Protein AF-A0A229SJY0-F1 (afdb_monomer_lite)

Radius of gyration: 24.8 Å; chains: 1; bounding box: 62×43×58 Å

Secondary structure (DSSP, 8-state):
--TTS-HHHHHHHHH--BTTTB---SHHHHHHHHHHH-HHHHHHEEEE--S-GGG--EEEE-SEEE---EESS----EEEEEEESS-S-HHHHHHHHSPPTTS----S-EEEEEEE-S---EE--EEE-HHHHHHHT--HHHHHHHHHHHHHTTTT---TTTTT----------

Sequence (174 aa):
VEAGVALNAQHERAYASGDQGGNATNQATAQQWMCQNFFDVRMFGAVMSTGKADRKAGRVQGPVQIGFARSIDPVTPFDIGITRVTPTRQEDVDAWNNPKEGQSKGKETEMGSKHIVPYGLYKGAGHFSAPLATRTGVTSDDLAILWRAFTNMFEHDRAAARAGLALRGLYVFT

Foldseek 3Di:
DDPPDDLLVLLVVLCDDDDPHRPDPQLQSSLLVCLVVDLCCLAAWDAQQDDDNRRGNGTAHHQKDKDDKDFPDDWDKDKDKDKDQDDDDPVLVCLCVPPDPPDDSHDRIDIDIAIATPDTDIDMDMGGDPVSNVSSVPDPVSVVVVVVCLQCVVVVVDDPNRNPDHDPDDDDDD

pLDDT: mean 88.51, std 9.8, range [47.47, 97.81]

Structure (mmCIF, N/CA/C/O backbone):
data_AF-A0A229SJY0-F1
#
_entry.id   AF-A0A229SJY0-F1
#
loop_
_atom_site.group_PDB
_atom_site.id
_atom_site.type_symbol
_atom_site.label_atom_id
_atom_site.label_alt_id
_atom_site.label_comp_id
_atom_site.label_asym_id
_atom_site.label_entity_id
_atom_site.label_seq_id
_atom_site.pdbx_PDB_ins_code
_atom_site.Cartn_x
_atom_site.Cartn_y
_atom_site.Cartn_z
_atom_site.occupancy
_atom_site.B_iso_or_equiv
_atom_site.auth_seq_id
_atom_site.auth_comp_id
_atom_site.auth_asym_id
_atom_site.auth_atom_id
_atom_site.pdbx_PDB_model_num
ATOM 1 N N . VAL A 1 1 ? -7.088 8.791 4.419 1.00 60.56 1 VAL A N 1
ATOM 2 C CA . VAL A 1 1 ? -6.601 10.116 4.002 1.00 60.56 1 VAL A CA 1
ATOM 3 C C . VAL A 1 1 ? -6.588 10.143 2.490 1.00 60.56 1 VAL A C 1
ATOM 5 O O . VAL A 1 1 ? -6.109 9.204 1.869 1.00 60.56 1 VAL A O 1
ATOM 8 N N . GLU A 1 2 ? -7.194 11.168 1.905 1.00 69.44 2 GLU A N 1
ATOM 9 C CA . GLU A 1 2 ? -7.295 11.314 0.453 1.00 69.44 2 GLU A CA 1
ATOM 10 C C . GLU A 1 2 ? -5.949 11.739 -0.145 1.00 69.44 2 GLU A C 1
ATOM 12 O O . GLU A 1 2 ? -5.270 12.621 0.391 1.00 69.44 2 GLU A O 1
ATOM 17 N N . ALA A 1 3 ? -5.548 11.101 -1.245 1.00 74.06 3 ALA A N 1
ATOM 18 C CA . ALA A 1 3 ? -4.333 11.478 -1.952 1.00 74.06 3 ALA A CA 1
ATOM 19 C C . ALA A 1 3 ? -4.452 12.922 -2.470 1.00 74.06 3 ALA A C 1
ATOM 21 O O . ALA A 1 3 ? -5.466 13.300 -3.046 1.00 74.06 3 ALA A O 1
ATOM 22 N N . GLY A 1 4 ? -3.412 13.732 -2.263 1.00 76.81 4 GLY A N 1
ATOM 23 C CA . GLY A 1 4 ? -3.391 15.133 -2.703 1.00 76.81 4 GLY A CA 1
ATOM 24 C C . GLY A 1 4 ? -4.013 16.140 -1.728 1.00 76.81 4 GLY A C 1
ATOM 25 O O . GLY A 1 4 ? -3.931 17.338 -1.987 1.00 76.81 4 GLY A O 1
ATOM 26 N N . VAL A 1 5 ? -4.560 15.702 -0.586 1.00 81.38 5 VAL A N 1
ATOM 27 C CA . VAL A 1 5 ? -5.088 16.602 0.455 1.00 81.38 5 VAL A CA 1
ATOM 28 C C . VAL A 1 5 ? -4.206 16.565 1.702 1.00 81.38 5 VAL A C 1
ATOM 30 O O . VAL A 1 5 ? -3.831 15.502 2.197 1.00 81.38 5 VAL A O 1
ATOM 33 N N . ALA A 1 6 ? -3.885 17.740 2.251 1.00 83.94 6 ALA A N 1
ATOM 34 C CA . ALA A 1 6 ? -3.093 17.839 3.473 1.00 83.94 6 ALA A CA 1
ATOM 35 C C . ALA A 1 6 ? -3.836 17.240 4.680 1.00 83.94 6 ALA A C 1
ATOM 37 O O . ALA A 1 6 ? -4.985 17.589 4.954 1.00 83.94 6 ALA A O 1
ATOM 38 N N . LEU A 1 7 ? -3.147 16.410 5.470 1.00 82.69 7 LEU A N 1
ATOM 39 C CA . LEU A 1 7 ? -3.710 15.786 6.675 1.00 82.69 7 LEU A CA 1
ATOM 40 C C . LEU A 1 7 ? -4.270 16.820 7.668 1.00 82.69 7 LEU A C 1
ATOM 42 O O . LEU A 1 7 ? -5.368 16.654 8.191 1.00 82.69 7 LEU A O 1
ATOM 46 N N . ASN A 1 8 ? -3.559 17.933 7.863 1.00 84.94 8 ASN A N 1
ATOM 47 C CA . ASN A 1 8 ? -4.005 19.000 8.761 1.00 84.94 8 ASN A CA 1
ATOM 48 C C . ASN A 1 8 ? -5.321 19.651 8.294 1.00 84.94 8 ASN A C 1
ATOM 50 O O . ASN A 1 8 ? -6.102 20.082 9.134 1.00 84.94 8 ASN A O 1
ATOM 54 N N . ALA A 1 9 ? -5.601 19.692 6.986 1.00 85.38 9 ALA A N 1
ATOM 55 C CA . ALA A 1 9 ? -6.877 20.198 6.478 1.00 85.38 9 ALA A CA 1
ATOM 56 C C . ALA A 1 9 ? -8.041 19.261 6.848 1.00 85.38 9 ALA A C 1
ATOM 58 O O . ALA A 1 9 ? -9.137 19.726 7.147 1.00 85.38 9 ALA A O 1
ATOM 59 N N . GLN A 1 10 ? -7.787 17.949 6.908 1.00 84.56 10 GLN A N 1
ATOM 60 C CA . GLN A 1 10 ? -8.777 16.975 7.373 1.00 84.56 10 GLN A CA 1
ATOM 61 C C . GLN A 1 10 ? -9.020 17.077 8.879 1.00 84.56 10 GLN A C 1
ATOM 63 O O . GLN A 1 10 ? -10.153 16.911 9.324 1.00 84.56 10 GLN A O 1
ATOM 68 N N . HIS A 1 11 ? -7.992 17.422 9.664 1.00 84.62 11 HIS A N 1
ATOM 69 C CA . HIS A 1 11 ? -8.200 17.757 11.071 1.00 84.62 11 HIS A CA 1
ATOM 70 C C . HIS A 1 11 ? -9.122 18.971 11.198 1.00 84.62 11 HIS A C 1
ATOM 72 O O . HIS A 1 11 ? -10.120 18.902 11.902 1.00 84.62 11 HIS A O 1
ATOM 78 N N . GLU A 1 12 ? -8.850 20.058 10.472 1.00 84.50 12 GLU A N 1
ATOM 79 C CA . GLU A 1 12 ? -9.707 21.249 10.516 1.00 84.50 12 GLU A CA 1
ATOM 80 C C . GLU A 1 12 ? -11.150 20.932 10.104 1.00 84.50 12 GLU A C 1
ATOM 82 O O . GLU A 1 12 ? -12.074 21.420 10.749 1.00 84.50 12 GLU A O 1
ATOM 87 N N . ARG A 1 13 ? -11.361 20.044 9.120 1.00 84.75 13 ARG A N 1
ATOM 88 C CA . ARG A 1 13 ? -12.698 19.554 8.745 1.00 84.75 13 ARG A CA 1
ATOM 89 C C . ARG A 1 13 ? -13.398 18.814 9.888 1.00 84.75 13 ARG A C 1
ATOM 91 O O . ARG A 1 13 ? -14.589 19.019 10.083 1.00 84.75 13 ARG A O 1
ATOM 98 N N . ALA A 1 14 ? -12.675 18.016 10.676 1.00 83.00 14 ALA A N 1
ATOM 99 C CA . ALA A 1 14 ? -13.244 17.334 11.842 1.00 83.00 14 ALA A CA 1
ATOM 100 C C . ALA A 1 14 ? -13.742 18.320 12.922 1.00 83.00 14 ALA A C 1
ATOM 102 O O . ALA A 1 14 ? -14.725 18.048 13.616 1.00 83.00 14 ALA A O 1
ATOM 103 N N . TYR A 1 15 ? -13.079 19.474 13.053 1.00 82.88 15 TYR A N 1
ATOM 104 C CA . TYR A 1 15 ? -13.393 20.518 14.035 1.00 82.88 15 TYR A CA 1
ATOM 105 C C . TYR A 1 15 ? -14.276 21.662 13.490 1.00 82.88 15 TYR A C 1
ATOM 107 O O . TYR A 1 15 ? -14.678 22.534 14.261 1.00 82.88 15 TYR A O 1
ATOM 115 N N . ALA A 1 16 ? -14.552 21.720 12.184 1.00 81.00 16 ALA A N 1
ATOM 116 C CA . ALA A 1 16 ? -15.338 22.790 11.566 1.00 81.00 16 ALA A CA 1
ATOM 117 C C . ALA A 1 16 ? -16.844 22.504 11.641 1.00 81.00 16 ALA A C 1
ATOM 119 O O . ALA A 1 16 ? -17.296 21.485 11.136 1.00 81.00 16 ALA A O 1
ATOM 120 N N . SER A 1 17 ? -17.618 23.432 12.207 1.00 55.6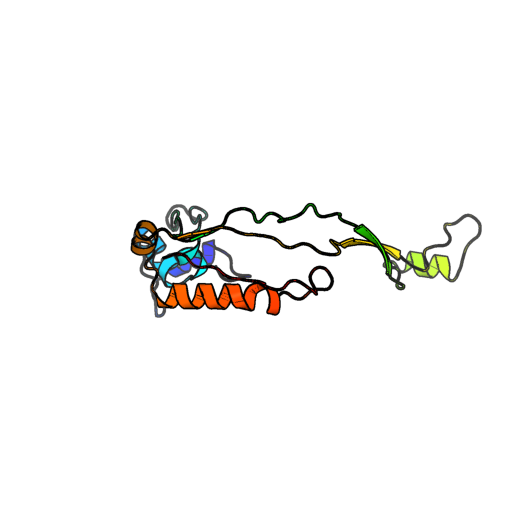6 17 SER A N 1
ATOM 121 C CA . SER A 1 17 ? -19.075 23.338 12.341 1.00 55.66 17 SER A CA 1
ATOM 122 C C . SER A 1 17 ? -19.802 23.590 11.008 1.00 55.66 17 SER A C 1
ATOM 124 O O . SER A 1 17 ? -19.841 24.735 10.555 1.00 55.66 17 SER A O 1
ATOM 126 N N . GLY A 1 18 ? -20.408 22.562 10.395 1.00 50.66 18 GLY A N 1
ATOM 127 C CA . GLY A 1 18 ? -21.374 22.739 9.291 1.00 50.66 18 GLY A CA 1
ATOM 128 C C . GLY A 1 18 ? -21.507 21.575 8.293 1.00 50.66 18 GLY A C 1
ATOM 129 O O . GLY A 1 18 ? -20.500 20.983 7.914 1.00 50.66 18 GLY A O 1
ATOM 130 N N . ASP A 1 19 ? -22.767 21.287 7.915 1.00 47.47 19 ASP A N 1
ATOM 131 C CA . ASP A 1 19 ? -23.425 20.392 6.917 1.00 47.47 19 ASP A CA 1
ATOM 132 C C . ASP A 1 19 ? -22.802 19.071 6.419 1.00 47.47 19 ASP A C 1
ATOM 134 O O . ASP A 1 19 ? -23.517 18.225 5.886 1.00 47.47 19 ASP A O 1
ATOM 138 N N . GLN A 1 20 ? -21.522 18.801 6.658 1.00 50.88 20 GLN A N 1
ATOM 139 C CA . GLN A 1 20 ? -20.912 17.474 6.507 1.00 50.88 20 GLN A CA 1
ATOM 140 C C . GLN A 1 20 ? -20.101 17.085 7.753 1.00 50.88 20 GLN A C 1
ATOM 142 O O . GLN A 1 20 ? -18.994 16.555 7.672 1.00 50.88 20 GLN A O 1
ATOM 147 N N . GLY A 1 21 ? -20.687 17.340 8.927 1.00 51.38 21 GLY A N 1
ATOM 148 C CA . GLY A 1 21 ? -20.440 16.551 10.134 1.00 51.38 21 GLY A CA 1
ATOM 149 C C . GLY A 1 21 ? -19.225 16.894 10.999 1.00 51.38 21 GLY A C 1
ATOM 150 O O . GLY A 1 21 ? -18.912 16.091 11.871 1.00 51.38 21 GLY A O 1
ATOM 151 N N . GLY A 1 22 ? -18.538 18.023 10.823 1.00 60.31 22 GLY A N 1
ATOM 152 C CA . GLY A 1 22 ? -17.528 18.452 11.799 1.00 60.31 22 GLY A CA 1
ATOM 153 C C . GLY A 1 22 ? -18.186 19.126 13.009 1.00 60.31 22 GLY A C 1
ATOM 154 O O . GLY A 1 22 ? -18.941 20.074 12.854 1.00 60.31 22 GLY A O 1
ATOM 155 N N . ASN A 1 23 ? -17.967 18.599 14.214 1.00 63.44 23 ASN A N 1
ATOM 156 C CA . ASN A 1 23 ? -18.359 19.200 15.504 1.00 63.44 23 ASN A CA 1
ATOM 157 C C . ASN A 1 23 ? -17.490 18.614 16.635 1.00 63.44 23 ASN A C 1
ATOM 159 O O . ASN A 1 23 ? -17.933 18.447 17.774 1.00 63.44 23 ASN A O 1
ATOM 163 N N . ALA A 1 24 ? -16.247 18.232 16.320 1.00 75.94 24 ALA A N 1
ATOM 164 C CA . ALA A 1 24 ? -15.335 17.734 17.334 1.00 75.94 24 ALA A CA 1
ATOM 165 C C . ALA A 1 24 ? -15.029 18.847 18.343 1.00 75.94 24 ALA A C 1
ATOM 167 O O . ALA A 1 24 ? -14.498 19.897 17.994 1.00 75.94 24 ALA A O 1
ATOM 168 N N . THR A 1 25 ? -15.361 18.616 19.608 1.00 79.31 25 THR A N 1
ATOM 169 C CA . THR A 1 25 ? -15.062 19.542 20.711 1.00 79.31 25 THR A CA 1
ATOM 170 C C . THR A 1 25 ? -13.727 19.221 21.371 1.00 79.31 25 THR A C 1
ATOM 172 O O . THR A 1 25 ? -13.171 20.032 22.105 1.00 79.31 25 THR A O 1
ATOM 175 N N . ASN A 1 26 ? -13.198 18.024 21.118 1.00 85.81 26 ASN A N 1
ATOM 176 C CA . ASN A 1 26 ? -11.956 17.537 21.693 1.00 85.81 26 ASN A CA 1
ATOM 177 C C . ASN A 1 26 ? -11.261 16.539 20.754 1.00 85.81 26 ASN A C 1
ATOM 179 O O . ASN A 1 26 ? -11.821 16.074 19.763 1.00 85.81 26 ASN A O 1
ATOM 183 N N . GLN A 1 27 ? -10.029 16.173 21.099 1.00 87.75 27 GLN A N 1
ATOM 184 C CA . GLN A 1 27 ? -9.225 15.231 20.319 1.00 87.75 27 GLN A CA 1
ATOM 185 C C . GLN A 1 27 ? -9.905 13.863 20.120 1.00 87.75 27 GLN A C 1
ATOM 187 O O . GLN A 1 27 ? -9.759 13.268 19.057 1.00 87.75 27 GLN A O 1
ATOM 192 N N . ALA A 1 28 ? -10.645 13.353 21.110 1.00 88.06 28 ALA A N 1
ATOM 193 C CA . ALA A 1 28 ? -11.275 12.031 21.030 1.00 88.06 28 ALA A CA 1
ATOM 194 C C . ALA A 1 28 ? -12.437 11.996 20.020 1.00 88.06 28 ALA A C 1
ATOM 196 O O . ALA A 1 28 ? -12.560 11.054 19.239 1.00 88.06 28 ALA A O 1
ATOM 197 N N . THR A 1 29 ? -13.254 13.050 19.995 1.00 89.62 29 THR A N 1
ATOM 198 C CA . THR A 1 29 ? -14.345 13.207 19.021 1.00 89.62 29 THR A CA 1
ATOM 199 C C . THR A 1 29 ? -13.802 13.434 17.611 1.00 89.62 29 THR A C 1
ATOM 201 O O . THR A 1 29 ? -14.287 12.809 16.669 1.00 89.62 29 THR A O 1
ATOM 204 N N . ALA A 1 30 ? -12.724 14.213 17.463 1.00 89.88 30 ALA A N 1
ATOM 205 C CA . ALA A 1 30 ? -12.018 14.350 16.188 1.00 89.88 30 ALA A CA 1
ATOM 206 C C . ALA A 1 30 ? -11.450 13.004 15.709 1.00 89.88 30 ALA A C 1
ATOM 208 O O . ALA A 1 30 ? -11.590 12.645 14.543 1.00 89.88 30 ALA A O 1
ATOM 209 N N . GLN A 1 31 ? -10.859 12.220 16.615 1.00 91.44 31 GLN A N 1
ATOM 210 C CA . GLN A 1 31 ? -10.330 10.890 16.317 1.00 91.44 31 GLN A CA 1
ATOM 211 C C . GLN A 1 31 ? -11.416 9.932 15.804 1.00 91.44 31 GLN A C 1
ATOM 213 O O . GLN A 1 31 ? -11.195 9.223 14.820 1.00 91.44 31 GLN A O 1
ATOM 218 N N . GLN A 1 32 ? -12.584 9.904 16.451 1.00 91.25 32 GLN A N 1
ATOM 219 C CA . GLN A 1 32 ? -13.717 9.087 16.006 1.00 91.25 32 GLN A CA 1
ATOM 220 C C . GLN A 1 32 ? -14.260 9.550 14.658 1.00 91.25 32 GLN A C 1
ATOM 222 O O . GLN A 1 32 ? -14.486 8.713 13.787 1.00 91.25 32 GLN A O 1
ATOM 227 N N . TRP A 1 33 ? -14.398 10.862 14.451 1.00 91.56 33 TRP A N 1
ATOM 228 C CA . TRP A 1 33 ? -14.809 11.416 13.164 1.00 91.56 33 TRP A CA 1
ATOM 229 C C . TRP A 1 33 ? -13.855 10.986 12.042 1.00 91.56 33 TRP A C 1
ATOM 231 O O . TRP A 1 33 ? -14.300 10.523 10.991 1.00 91.56 33 TRP A O 1
ATOM 241 N N . MET A 1 34 ? -12.540 11.033 12.286 1.00 91.69 34 MET A N 1
ATOM 242 C CA . MET A 1 34 ? -11.537 10.549 11.331 1.00 91.69 34 MET A CA 1
ATOM 243 C C . MET A 1 34 ? -11.714 9.054 11.026 1.00 91.69 34 MET A C 1
ATOM 245 O O . MET A 1 34 ? -11.653 8.662 9.864 1.00 91.69 34 MET A O 1
ATOM 249 N N . CYS A 1 35 ? -11.987 8.216 12.032 1.00 93.19 35 CYS A N 1
ATOM 250 C CA . CYS A 1 35 ? -12.258 6.791 11.811 1.00 93.19 35 CYS A CA 1
ATOM 251 C C . CYS A 1 35 ? -13.559 6.557 11.027 1.00 93.19 35 CYS A C 1
ATOM 253 O O . CYS A 1 35 ? -13.635 5.638 10.223 1.00 93.19 35 CYS A O 1
ATOM 255 N N . GLN A 1 36 ? -14.593 7.372 11.216 1.00 91.81 36 GLN A N 1
ATOM 256 C CA . GLN A 1 36 ? -15.862 7.206 10.498 1.00 91.81 36 GLN A CA 1
ATOM 257 C C . GLN A 1 36 ? -15.736 7.595 9.019 1.00 91.81 36 GLN A C 1
ATOM 259 O O . GLN A 1 36 ? -16.246 6.890 8.149 1.00 91.81 36 GLN A O 1
ATOM 264 N N . ASN A 1 37 ? -14.998 8.666 8.728 1.00 90.81 37 ASN A N 1
ATOM 265 C CA . ASN A 1 37 ? -14.905 9.232 7.382 1.00 90.81 37 ASN A CA 1
ATOM 266 C C . ASN A 1 37 ? -13.790 8.614 6.524 1.00 90.81 37 ASN A C 1
ATOM 268 O O . ASN A 1 37 ? -13.858 8.685 5.299 1.00 90.81 37 ASN A O 1
ATOM 272 N N . PHE A 1 38 ? -12.775 7.989 7.133 1.00 92.75 38 PHE A N 1
ATOM 273 C CA . PHE A 1 38 ? -11.625 7.446 6.408 1.00 92.75 38 PHE A CA 1
ATOM 274 C C . PHE A 1 38 ? -11.420 5.954 6.674 1.00 92.75 38 PHE A C 1
ATOM 276 O O . PHE A 1 38 ? -11.040 5.543 7.772 1.00 92.75 38 PHE A O 1
ATOM 283 N N . PHE A 1 39 ? -11.616 5.143 5.631 1.00 94.69 39 PHE A N 1
ATOM 284 C CA . PHE A 1 39 ? -11.467 3.686 5.686 1.00 94.69 39 PHE A CA 1
ATOM 285 C C . PHE A 1 39 ? -10.056 3.244 6.102 1.00 94.69 39 PHE A C 1
ATOM 287 O O . PHE A 1 39 ? -9.901 2.369 6.947 1.00 94.69 39 PHE A O 1
ATOM 294 N N . ASP A 1 40 ? -9.010 3.866 5.561 1.00 94.94 40 ASP A N 1
ATOM 295 C CA . ASP A 1 40 ? -7.617 3.551 5.892 1.00 94.94 40 ASP A CA 1
ATOM 296 C C . ASP A 1 40 ? -7.282 3.858 7.359 1.00 94.94 40 ASP A C 1
ATOM 298 O O . ASP A 1 40 ? -6.668 3.032 8.035 1.00 94.94 40 ASP A O 1
ATOM 302 N N . VAL A 1 41 ? -7.756 4.992 7.887 1.00 94.88 41 VAL A N 1
ATOM 303 C CA . VAL A 1 41 ? -7.606 5.339 9.310 1.00 94.88 41 VAL A CA 1
ATOM 304 C C . VAL A 1 41 ? -8.353 4.332 10.184 1.00 94.88 41 VAL A C 1
ATOM 306 O O . VAL A 1 41 ? -7.825 3.893 11.206 1.00 94.88 41 VAL A O 1
ATOM 309 N N . ARG A 1 42 ? -9.558 3.928 9.770 1.00 95.94 42 ARG A N 1
ATOM 310 C CA . ARG A 1 42 ? -10.387 2.946 10.477 1.00 95.94 42 ARG A CA 1
ATOM 311 C C . ARG A 1 42 ? -9.754 1.553 10.523 1.00 95.94 42 ARG A C 1
ATOM 313 O O . ARG A 1 42 ? -9.801 0.904 11.569 1.00 95.94 42 ARG A O 1
ATOM 320 N N . MET A 1 43 ? -9.160 1.113 9.413 1.00 96.88 43 MET A N 1
ATOM 321 C CA . MET A 1 43 ? -8.652 -0.251 9.222 1.00 96.88 43 MET A CA 1
ATOM 322 C C . MET A 1 43 ? -7.195 -0.434 9.651 1.00 96.88 43 MET A C 1
ATOM 324 O O . MET A 1 43 ? -6.874 -1.419 10.316 1.00 96.88 43 MET A O 1
ATOM 328 N N . PHE A 1 44 ? -6.317 0.509 9.308 1.00 96.75 44 PHE A N 1
ATOM 329 C CA . PHE A 1 44 ? -4.868 0.413 9.535 1.00 96.75 44 PHE A CA 1
ATOM 330 C C . PHE A 1 44 ? -4.373 1.362 10.634 1.00 96.75 44 PHE A C 1
ATOM 332 O O . PHE A 1 44 ? -3.324 1.136 11.240 1.00 96.75 44 PHE A O 1
ATOM 339 N N . GLY A 1 45 ? -5.164 2.381 10.972 1.00 95.56 45 GLY A N 1
ATOM 340 C CA . GLY A 1 45 ? -4.786 3.408 11.935 1.00 95.56 45 GLY A CA 1
ATOM 341 C C . GLY A 1 45 ? -3.983 4.541 11.302 1.00 95.56 45 GLY A C 1
ATOM 342 O O . GLY A 1 45 ? -3.594 4.498 10.138 1.00 95.56 45 GLY A O 1
ATOM 343 N N . ALA A 1 46 ? -3.746 5.586 12.091 1.00 94.50 46 ALA A N 1
ATOM 344 C CA . ALA A 1 46 ? -2.996 6.761 11.666 1.00 94.50 46 ALA A CA 1
ATOM 345 C C . ALA A 1 46 ? -2.411 7.511 12.867 1.00 94.50 46 ALA A C 1
ATOM 347 O O . ALA A 1 46 ? -2.963 7.496 13.973 1.00 94.50 46 ALA A O 1
ATOM 348 N N . VAL A 1 47 ? -1.302 8.212 12.630 1.00 93.00 47 VAL A N 1
ATOM 349 C CA . VAL A 1 47 ? -0.749 9.201 13.561 1.00 93.00 47 VAL A CA 1
ATOM 350 C C . VAL A 1 47 ? -1.192 10.583 13.086 1.00 93.00 47 VAL A C 1
ATOM 352 O O . VAL A 1 47 ? -0.803 11.031 12.015 1.00 93.00 47 VAL A O 1
ATOM 355 N N . MET A 1 48 ? -2.023 11.243 13.887 1.00 91.19 48 MET A N 1
ATOM 356 C CA . MET A 1 48 ? -2.731 12.494 13.580 1.00 91.19 48 MET A CA 1
ATOM 357 C C . MET A 1 48 ? -2.462 13.559 14.658 1.00 91.19 48 MET A C 1
ATOM 359 O O . MET A 1 48 ? -3.303 14.394 14.995 1.00 91.19 48 MET A O 1
ATOM 363 N N . SER A 1 49 ? -1.269 13.507 15.251 1.00 87.19 49 SER A N 1
ATOM 364 C CA . SER A 1 49 ? -0.811 14.418 16.305 1.00 87.19 49 SER A CA 1
ATOM 365 C C . SER A 1 49 ? -0.083 15.657 15.770 1.00 87.19 49 SER A C 1
ATOM 367 O O . SER A 1 49 ? 0.457 16.440 16.555 1.00 87.19 49 SER A O 1
ATOM 369 N N . THR A 1 50 ? -0.029 15.823 14.449 1.00 84.00 50 THR A N 1
ATOM 370 C CA . THR A 1 50 ? 0.589 16.960 13.756 1.00 84.00 50 THR A CA 1
ATOM 371 C C . THR A 1 50 ? -0.417 18.093 13.536 1.00 84.00 50 THR A C 1
ATOM 373 O O . THR A 1 50 ? -1.625 17.862 13.522 1.00 84.00 50 THR A O 1
ATOM 376 N N . GLY A 1 51 ? 0.079 19.319 13.346 1.00 78.75 51 GLY A N 1
ATOM 377 C CA . GLY A 1 51 ? -0.752 20.514 13.151 1.00 78.75 51 GLY A CA 1
ATOM 378 C C . GLY A 1 51 ? -0.872 21.381 14.409 1.00 78.75 51 GLY A C 1
ATOM 379 O O . GLY A 1 51 ? -0.059 21.265 15.331 1.00 78.75 51 GLY A O 1
ATOM 380 N N . LYS A 1 52 ? -1.868 22.278 14.429 1.00 81.12 52 LYS A N 1
ATOM 381 C CA . LYS A 1 52 ? -2.109 23.198 15.553 1.00 81.12 52 LYS A CA 1
ATOM 382 C C . LYS A 1 52 ? -2.426 22.424 16.832 1.00 81.12 52 LYS A C 1
ATOM 384 O O . LYS A 1 52 ? -3.083 21.388 16.782 1.00 81.12 52 LYS A O 1
ATOM 389 N N . ALA A 1 53 ? -1.956 22.924 17.974 1.00 78.44 53 ALA A N 1
ATOM 390 C CA . ALA A 1 53 ? -2.066 22.236 19.262 1.00 78.44 53 ALA A CA 1
ATOM 391 C C . ALA A 1 53 ? -3.518 21.921 19.668 1.00 78.44 53 ALA A C 1
ATOM 393 O O . ALA A 1 53 ? -3.765 20.859 20.231 1.00 78.44 53 ALA A O 1
ATOM 394 N N . ASP A 1 54 ? -4.456 22.802 19.330 1.00 81.00 54 ASP A N 1
ATOM 395 C CA . ASP A 1 54 ? -5.890 22.713 19.620 1.00 81.00 54 ASP A CA 1
ATOM 396 C C . ASP A 1 54 ? -6.689 21.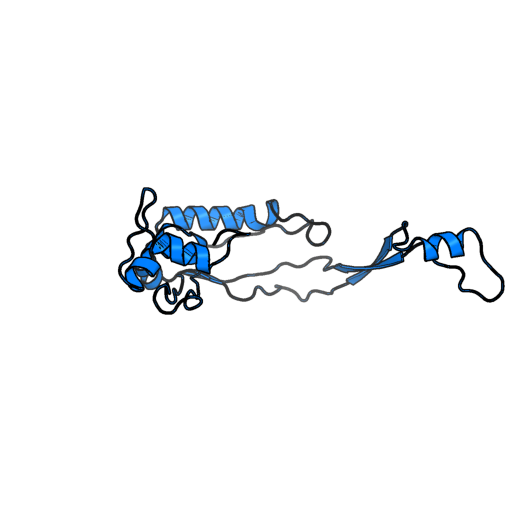881 18.598 1.00 81.00 54 ASP A C 1
ATOM 398 O O . ASP A 1 54 ? -7.862 21.596 18.824 1.00 81.00 54 ASP A O 1
ATOM 402 N N . ARG A 1 55 ? -6.064 21.458 17.488 1.00 81.50 55 ARG A N 1
ATOM 403 C CA . ARG A 1 55 ? -6.720 20.773 16.355 1.00 81.50 55 ARG A CA 1
ATOM 404 C C . ARG A 1 55 ? -6.111 19.405 16.032 1.00 81.50 55 ARG A C 1
ATOM 406 O O . ARG A 1 55 ? -6.080 18.987 14.879 1.00 81.50 55 ARG A O 1
ATOM 413 N N . LYS A 1 56 ? -5.579 18.694 17.026 1.00 87.19 56 LYS A N 1
ATOM 414 C CA . LYS A 1 56 ? -4.983 17.356 16.835 1.00 87.19 56 LYS A CA 1
ATOM 415 C C . LYS A 1 56 ? -6.042 16.263 16.948 1.00 87.19 56 LYS A C 1
ATOM 417 O O . LYS A 1 56 ? -6.831 16.284 17.880 1.00 87.19 56 LYS A O 1
ATOM 422 N N . ALA A 1 57 ? -5.981 15.244 16.087 1.00 87.19 57 ALA A N 1
ATOM 423 C CA . ALA A 1 57 ? -6.874 14.076 16.148 1.00 87.19 57 ALA A CA 1
ATOM 424 C C . ALA A 1 57 ? -6.216 12.832 16.790 1.00 87.19 57 ALA A C 1
ATOM 426 O O . ALA A 1 57 ? -6.759 11.7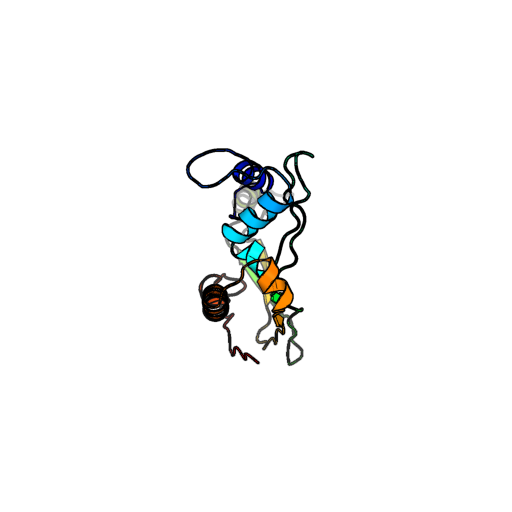30 16.756 1.00 87.19 57 ALA A O 1
ATOM 427 N N . GLY A 1 58 ? -5.035 12.990 17.399 1.00 90.25 58 GLY A N 1
ATOM 428 C CA . GLY A 1 58 ? -4.404 11.956 18.222 1.00 90.25 58 GLY A CA 1
ATOM 429 C C . GLY A 1 58 ? -3.750 10.824 17.432 1.00 90.25 58 GLY A C 1
ATOM 430 O O . GLY A 1 58 ? -3.133 11.049 16.398 1.00 90.25 58 GLY A O 1
ATOM 431 N N . ARG A 1 59 ? -3.821 9.594 17.952 1.00 93.50 59 ARG A N 1
ATOM 432 C CA . ARG A 1 59 ? -3.276 8.392 17.303 1.00 93.50 59 ARG A CA 1
ATOM 433 C C . ARG A 1 59 ? -4.294 7.264 17.377 1.00 93.50 59 ARG A C 1
ATOM 435 O O . ARG A 1 59 ? -4.803 6.955 18.453 1.00 93.50 59 ARG A O 1
ATOM 442 N N . VAL A 1 60 ? -4.517 6.610 16.245 1.00 94.50 60 VAL A N 1
ATOM 443 C CA . VAL A 1 60 ? -5.348 5.410 16.113 1.00 94.50 60 VAL A CA 1
ATOM 444 C C . VAL A 1 60 ? -4.443 4.231 15.780 1.00 94.50 60 VAL A C 1
ATOM 446 O O . VAL A 1 60 ? -3.581 4.340 14.910 1.00 94.50 60 VAL A O 1
ATOM 449 N N . GLN A 1 61 ? -4.655 3.102 16.450 1.00 95.12 61 GLN A N 1
ATOM 450 C CA . GLN A 1 61 ? -4.116 1.813 16.026 1.00 95.12 61 GLN A CA 1
ATOM 451 C C . GLN A 1 61 ? -5.246 1.037 15.350 1.00 95.12 61 GLN A C 1
ATOM 453 O O . GLN A 1 61 ? -6.272 0.796 15.985 1.00 95.12 61 GLN A O 1
ATOM 458 N N . GLY A 1 62 ? -5.070 0.689 14.076 1.00 96.12 62 GLY A N 1
ATOM 459 C CA . GLY A 1 62 ? -6.070 -0.067 13.332 1.00 96.12 62 GLY A CA 1
ATOM 460 C C . GLY A 1 62 ? -6.091 -1.549 13.717 1.00 96.12 62 GLY A C 1
ATOM 461 O O . GLY A 1 62 ? -5.086 -2.076 14.213 1.00 96.12 62 GLY A O 1
ATOM 462 N N . PRO A 1 63 ? -7.224 -2.237 13.503 1.00 97.38 63 PRO A N 1
ATOM 463 C CA . PRO A 1 63 ? -7.343 -3.663 13.771 1.00 97.38 63 PRO A CA 1
ATOM 464 C C . PRO A 1 63 ? -6.582 -4.548 12.788 1.00 97.38 63 PRO A C 1
ATOM 466 O O . PRO A 1 63 ? -6.258 -5.672 13.164 1.00 97.38 63 PRO A O 1
ATOM 469 N N . VAL A 1 64 ? -6.304 -4.079 11.566 1.00 97.50 64 VAL A N 1
ATOM 470 C CA . VAL A 1 64 ? -5.563 -4.838 10.553 1.00 97.50 64 VAL A CA 1
ATOM 471 C C . VAL A 1 64 ? -4.088 -4.476 10.616 1.00 97.50 64 VAL A C 1
ATOM 473 O O . VAL A 1 64 ? -3.707 -3.319 10.444 1.00 97.50 64 VAL A O 1
ATOM 476 N N . GLN A 1 65 ? -3.245 -5.485 10.804 1.00 96.25 65 GLN A N 1
ATOM 477 C CA . GLN A 1 65 ? -1.794 -5.336 10.763 1.00 96.25 65 GLN A CA 1
ATOM 478 C C . GLN A 1 65 ? -1.211 -6.386 9.825 1.00 96.25 65 GLN A C 1
ATOM 480 O O . GLN A 1 65 ? -1.524 -7.572 9.931 1.00 96.25 65 GLN A O 1
ATOM 485 N N . ILE A 1 66 ? -0.359 -5.943 8.903 1.00 95.31 66 ILE A N 1
ATOM 486 C CA . 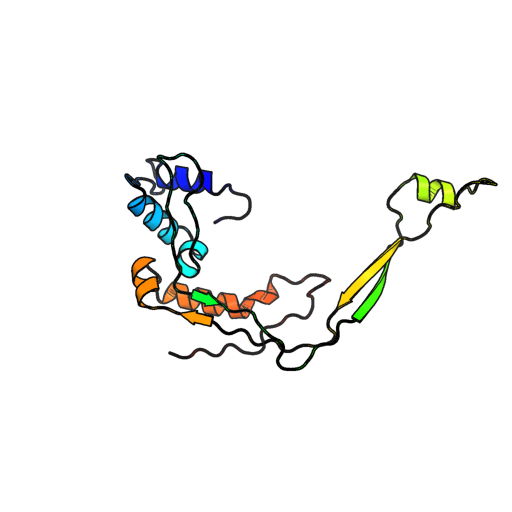ILE A 1 66 ? 0.233 -6.779 7.858 1.00 95.31 66 ILE A CA 1
ATOM 487 C C . ILE A 1 66 ? 1.747 -6.782 8.061 1.00 95.31 66 ILE A C 1
ATOM 489 O O . ILE A 1 66 ? 2.364 -5.727 8.201 1.00 95.31 66 ILE A O 1
ATOM 493 N N . GLY A 1 67 ? 2.339 -7.973 8.110 1.00 94.88 67 GLY A N 1
ATOM 494 C CA . GLY A 1 67 ? 3.784 -8.149 8.196 1.00 94.88 67 GLY A CA 1
ATOM 495 C C . GLY A 1 67 ? 4.467 -8.063 6.832 1.00 94.88 67 GLY A C 1
ATOM 496 O O . GLY A 1 67 ? 3.827 -7.993 5.783 1.00 94.88 67 GLY A O 1
ATOM 497 N N . PHE A 1 68 ? 5.797 -8.115 6.833 1.00 96.50 68 PHE A N 1
ATOM 498 C CA . PHE A 1 68 ? 6.559 -8.136 5.587 1.00 96.50 68 PHE A CA 1
ATOM 499 C C . PHE A 1 68 ? 6.331 -9.449 4.841 1.00 96.50 68 PHE A C 1
ATOM 501 O O . PHE A 1 68 ? 6.578 -10.532 5.378 1.00 96.50 68 PHE A O 1
ATOM 508 N N . ALA A 1 69 ? 5.886 -9.341 3.589 1.00 96.62 69 ALA A N 1
ATOM 509 C CA . ALA A 1 69 ? 5.779 -10.489 2.708 1.00 96.62 69 ALA A CA 1
ATOM 510 C C . ALA A 1 69 ? 7.178 -11.006 2.353 1.00 96.62 69 ALA A C 1
ATOM 512 O O . ALA A 1 69 ? 8.096 -10.226 2.095 1.00 96.62 69 ALA A O 1
ATOM 513 N N . ARG A 1 70 ? 7.339 -12.328 2.330 1.00 97.38 70 ARG A N 1
ATOM 514 C CA . ARG A 1 70 ? 8.599 -12.985 1.958 1.00 97.38 70 ARG A CA 1
ATOM 515 C C . ARG A 1 70 ? 8.365 -13.945 0.811 1.00 97.38 70 ARG A C 1
ATOM 517 O O . ARG A 1 70 ? 7.289 -14.536 0.720 1.00 97.38 70 ARG A O 1
ATOM 524 N N . SER A 1 71 ? 9.358 -14.085 -0.059 1.00 97.81 71 SER A N 1
ATOM 525 C CA . SER A 1 71 ? 9.316 -15.113 -1.089 1.00 97.81 71 SER A CA 1
ATOM 526 C C . SER A 1 71 ? 9.352 -16.494 -0.432 1.00 97.81 71 SER A C 1
ATOM 528 O O . SER A 1 71 ? 9.989 -16.678 0.607 1.00 97.81 71 SER A O 1
ATOM 530 N N . ILE A 1 72 ? 8.603 -17.441 -0.993 1.00 97.56 72 ILE A N 1
ATOM 531 C CA . ILE A 1 72 ? 8.602 -18.832 -0.530 1.00 97.56 72 ILE A CA 1
ATOM 532 C C . ILE A 1 72 ? 9.941 -19.480 -0.879 1.00 97.56 72 ILE A C 1
ATOM 534 O O . ILE A 1 72 ? 10.584 -20.069 -0.015 1.00 97.56 72 ILE A O 1
ATOM 538 N N . ASP A 1 73 ? 10.380 -19.276 -2.118 1.00 97.19 73 ASP A N 1
ATOM 539 C CA . ASP A 1 73 ? 11.683 -19.697 -2.613 1.00 97.19 73 ASP A CA 1
ATOM 540 C C . ASP A 1 73 ? 12.627 -18.491 -2.735 1.00 97.19 73 ASP A C 1
ATOM 542 O O . ASP A 1 73 ? 12.166 -17.347 -2.869 1.00 97.19 73 ASP A O 1
ATOM 546 N N . PRO A 1 74 ? 13.954 -18.698 -2.699 1.00 96.75 74 PRO A N 1
ATOM 547 C CA . PRO A 1 74 ? 14.911 -17.651 -3.028 1.00 96.75 74 PRO A CA 1
ATOM 548 C C . PRO A 1 74 ? 14.642 -17.073 -4.421 1.00 96.75 74 PRO A C 1
ATOM 550 O O . PRO A 1 74 ? 14.426 -17.808 -5.382 1.00 96.75 74 PRO A O 1
ATOM 553 N N . VAL A 1 75 ? 14.678 -15.746 -4.534 1.00 96.62 75 VAL A N 1
ATOM 554 C CA . VAL A 1 75 ? 14.524 -15.039 -5.811 1.00 96.62 75 VAL A CA 1
ATOM 555 C C . VAL A 1 75 ? 15.866 -14.490 -6.275 1.00 96.62 75 VAL A C 1
ATOM 557 O O . VAL A 1 75 ? 16.652 -13.991 -5.469 1.00 96.62 75 VAL A O 1
ATOM 560 N N . THR A 1 76 ? 16.119 -14.541 -7.581 1.00 96.06 76 THR A N 1
ATOM 561 C CA . THR A 1 76 ? 17.314 -13.944 -8.188 1.00 96.06 76 THR A CA 1
ATOM 562 C C . THR A 1 76 ? 16.912 -12.701 -8.979 1.00 96.06 76 THR A C 1
ATOM 564 O O . THR A 1 76 ? 16.188 -12.827 -9.969 1.00 96.06 76 THR A O 1
ATOM 567 N N . PRO A 1 77 ? 17.341 -11.498 -8.562 1.00 94.88 77 PRO A N 1
ATOM 568 C CA . PRO A 1 77 ? 17.089 -10.286 -9.323 1.00 94.88 77 PRO A CA 1
ATOM 569 C C . PRO A 1 77 ? 17.992 -10.241 -10.559 1.00 94.88 77 PRO A C 1
ATOM 571 O O . PRO A 1 77 ? 19.186 -10.524 -10.472 1.00 94.88 77 PRO A O 1
ATOM 574 N N . PHE A 1 78 ? 17.427 -9.874 -11.705 1.00 94.88 78 PHE A N 1
ATOM 575 C CA . PHE A 1 78 ? 18.153 -9.645 -12.953 1.00 94.88 78 PHE A CA 1
ATOM 576 C C . PHE A 1 78 ? 18.204 -8.155 -13.245 1.00 94.88 78 PHE A C 1
ATOM 578 O O . PHE A 1 78 ? 17.220 -7.450 -13.029 1.00 94.88 78 PHE A O 1
ATOM 585 N N . ASP A 1 79 ? 19.333 -7.696 -13.770 1.00 96.12 79 ASP A N 1
ATOM 586 C CA . ASP A 1 79 ? 19.466 -6.365 -14.346 1.00 96.12 79 ASP A CA 1
ATOM 587 C C . ASP A 1 79 ? 19.401 -6.468 -15.871 1.00 96.12 79 ASP A C 1
ATOM 589 O O . ASP A 1 79 ? 20.220 -7.145 -16.495 1.00 96.12 79 ASP A O 1
ATOM 593 N N . ILE A 1 80 ? 18.387 -5.841 -16.461 1.00 94.88 80 ILE A N 1
ATOM 594 C CA . ILE A 1 80 ? 18.178 -5.817 -17.904 1.00 94.88 80 ILE A CA 1
ATOM 595 C C . ILE A 1 80 ? 18.521 -4.425 -18.420 1.00 94.88 80 ILE A C 1
ATOM 597 O O . ILE A 1 80 ? 17.824 -3.453 -18.119 1.00 94.88 80 ILE A O 1
ATOM 601 N N . GLY A 1 81 ? 19.560 -4.351 -19.251 1.00 95.50 81 GLY A N 1
ATOM 602 C CA . GLY A 1 81 ? 19.893 -3.144 -19.999 1.00 95.50 81 GLY A CA 1
ATOM 603 C C . GLY A 1 81 ? 18.784 -2.788 -20.990 1.00 95.50 81 GLY A C 1
ATOM 604 O O . GLY A 1 81 ? 18.321 -3.635 -21.754 1.00 95.50 81 GLY A O 1
ATOM 605 N N . ILE A 1 82 ? 18.364 -1.528 -20.978 1.00 94.56 82 ILE A N 1
ATOM 606 C CA . ILE A 1 82 ? 17.376 -0.959 -21.897 1.00 94.56 82 ILE A CA 1
ATOM 607 C C . ILE A 1 82 ? 17.938 0.303 -22.549 1.00 94.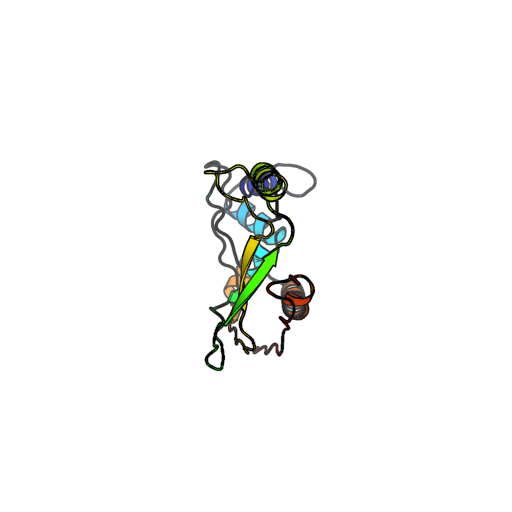56 82 ILE A C 1
ATOM 609 O O . ILE A 1 82 ? 18.851 0.934 -22.020 1.00 94.56 82 ILE A O 1
ATOM 613 N N . THR A 1 83 ? 17.371 0.695 -23.683 1.00 93.44 83 THR A N 1
ATOM 614 C CA . THR A 1 83 ? 17.743 1.922 -24.392 1.00 93.44 83 THR A CA 1
ATOM 615 C C . THR A 1 83 ? 16.560 2.874 -24.471 1.00 93.44 83 THR A C 1
ATOM 617 O O . THR A 1 83 ? 15.410 2.465 -24.643 1.00 93.44 83 THR A O 1
ATOM 620 N N . ARG A 1 84 ? 16.841 4.172 -24.377 1.00 90.00 84 ARG A N 1
ATOM 621 C CA . ARG A 1 84 ? 15.925 5.229 -24.795 1.00 90.00 84 ARG A CA 1
ATOM 622 C C . ARG A 1 84 ? 16.539 5.929 -25.995 1.00 90.00 84 ARG A C 1
ATOM 624 O O . ARG A 1 84 ? 17.590 6.551 -25.883 1.00 90.00 84 ARG A O 1
ATOM 631 N N . VAL A 1 85 ? 15.861 5.821 -27.134 1.00 85.62 85 VAL A N 1
ATOM 632 C CA . VAL A 1 85 ? 16.357 6.335 -28.420 1.00 85.62 85 VAL A CA 1
ATOM 633 C C . VAL A 1 85 ? 16.428 7.861 -28.442 1.00 85.62 85 VAL A C 1
ATOM 635 O O . VAL A 1 85 ? 17.223 8.415 -29.177 1.00 85.62 85 VAL A O 1
ATOM 638 N N . THR A 1 86 ? 15.634 8.560 -27.630 1.00 83.50 86 THR A N 1
ATOM 639 C CA . THR A 1 86 ? 15.649 10.028 -27.589 1.00 83.50 86 THR A CA 1
ATOM 640 C C . THR A 1 86 ? 16.562 10.537 -26.462 1.00 83.50 86 THR A C 1
ATOM 642 O O . THR A 1 86 ? 16.271 10.278 -25.280 1.00 83.50 86 THR A O 1
ATOM 645 N N . PRO A 1 87 ? 17.644 11.273 -26.782 1.00 81.88 87 PRO A N 1
ATOM 646 C CA . PRO A 1 87 ? 18.478 11.958 -25.794 1.00 81.88 87 PRO A CA 1
ATOM 647 C C . PRO A 1 87 ? 17.692 13.036 -25.043 1.00 81.88 87 PRO A C 1
ATOM 649 O O . PRO A 1 87 ? 16.694 13.555 -25.537 1.00 81.88 87 PRO A O 1
ATOM 652 N N . THR A 1 88 ? 18.110 13.367 -23.817 1.00 83.44 88 THR A N 1
ATOM 653 C CA . THR A 1 88 ? 17.356 14.330 -22.984 1.00 83.44 88 THR A CA 1
ATOM 654 C C . THR A 1 88 ? 17.644 15.787 -23.344 1.00 83.44 88 THR A C 1
ATOM 656 O O . THR A 1 88 ? 16.781 16.642 -23.165 1.00 83.44 88 THR A O 1
ATOM 659 N N . ARG A 1 89 ? 18.880 16.090 -23.759 1.00 86.00 89 ARG A N 1
ATOM 660 C CA . ARG A 1 89 ? 19.378 17.459 -23.935 1.00 86.00 89 ARG A CA 1
ATOM 661 C C . ARG A 1 89 ? 19.578 17.756 -25.412 1.00 86.00 89 ARG A C 1
ATOM 663 O O . ARG A 1 89 ? 20.135 16.932 -26.129 1.00 86.00 89 ARG A O 1
ATOM 670 N N . GLN A 1 90 ? 19.190 18.958 -25.836 1.00 84.06 90 GLN A N 1
ATOM 671 C CA . GLN A 1 90 ? 19.403 19.414 -27.212 1.00 84.06 90 GLN A CA 1
ATOM 672 C C . GLN A 1 90 ? 20.898 19.457 -27.568 1.00 84.06 90 GLN A C 1
ATOM 674 O O . GLN A 1 90 ? 21.278 19.065 -28.663 1.00 84.06 90 GLN A O 1
ATOM 679 N N . GLU A 1 91 ? 21.751 19.821 -26.607 1.00 84.56 91 GLU A N 1
ATOM 680 C CA . GLU A 1 91 ? 23.213 19.831 -26.756 1.00 84.56 91 GLU A CA 1
ATOM 681 C C . GLU A 1 91 ? 23.779 18.464 -27.174 1.00 84.56 91 GLU A C 1
ATOM 683 O O . GLU A 1 91 ? 24.662 18.399 -28.027 1.00 84.56 91 GLU A O 1
ATOM 688 N N . ASP A 1 92 ? 23.246 17.370 -26.614 1.00 82.94 92 ASP A N 1
ATOM 689 C CA . ASP A 1 92 ? 23.686 16.007 -26.934 1.00 82.94 92 ASP A CA 1
ATOM 690 C C . ASP A 1 92 ? 23.292 15.608 -28.364 1.00 82.94 92 ASP A C 1
ATOM 692 O O . ASP A 1 92 ? 24.035 14.882 -29.025 1.00 82.94 92 ASP A O 1
ATOM 696 N N . VAL A 1 93 ? 22.149 16.106 -28.847 1.00 83.06 93 VAL A N 1
ATOM 697 C CA . VAL A 1 93 ? 21.645 15.880 -30.211 1.00 83.06 93 VAL A CA 1
ATOM 698 C C . VAL A 1 93 ? 22.437 16.704 -31.225 1.00 83.06 93 VAL A C 1
ATOM 700 O O . VAL A 1 93 ? 22.841 16.190 -32.267 1.00 83.06 93 VAL A O 1
ATOM 703 N N . ASP A 1 94 ? 22.693 17.976 -30.922 1.00 85.00 94 ASP A N 1
ATOM 704 C CA . ASP A 1 94 ? 23.418 18.883 -31.813 1.00 85.00 94 ASP A CA 1
ATOM 705 C C . ASP A 1 94 ? 24.880 18.451 -31.971 1.00 85.00 94 ASP A C 1
ATOM 707 O O . ASP A 1 94 ? 25.408 18.456 -33.084 1.00 85.00 94 ASP A O 1
ATOM 711 N N . ALA A 1 95 ? 25.513 18.015 -30.875 1.00 83.69 95 ALA A N 1
ATOM 712 C CA . ALA A 1 95 ? 26.869 17.475 -30.886 1.00 83.69 95 ALA A CA 1
ATOM 713 C C . ALA A 1 95 ? 26.974 16.131 -31.632 1.00 83.69 95 ALA A C 1
ATOM 715 O O . ALA A 1 95 ? 28.017 15.855 -32.227 1.00 83.69 95 ALA A O 1
ATOM 716 N N . TRP A 1 96 ? 25.903 15.326 -31.641 1.00 81.69 96 TRP A N 1
ATOM 717 C CA . TRP A 1 96 ? 25.826 14.088 -32.425 1.00 81.69 96 TRP A CA 1
ATOM 718 C C . TRP A 1 96 ? 25.654 14.356 -33.922 1.00 81.69 96 TRP A C 1
ATOM 720 O O . TRP A 1 96 ? 26.373 13.788 -34.742 1.00 81.69 96 TRP A O 1
ATOM 730 N N . ASN A 1 97 ? 24.733 15.253 -34.285 1.00 84.81 97 ASN A N 1
ATOM 731 C CA . ASN A 1 97 ? 24.424 15.558 -35.683 1.00 84.81 97 ASN A CA 1
ATOM 732 C C . ASN A 1 97 ? 25.511 16.401 -36.370 1.00 84.81 97 ASN A C 1
ATOM 734 O O . ASN A 1 97 ? 25.714 16.266 -37.574 1.00 84.81 97 ASN A O 1
ATOM 738 N N . ASN A 1 98 ? 26.208 17.264 -35.623 1.00 86.62 98 ASN A N 1
ATOM 739 C CA . ASN A 1 98 ? 27.262 18.144 -36.134 1.00 86.62 98 ASN A CA 1
ATOM 740 C C . ASN A 1 98 ? 28.538 18.038 -35.270 1.00 86.62 98 ASN A C 1
ATOM 742 O O . ASN A 1 98 ? 28.855 18.967 -34.516 1.00 86.62 98 ASN A O 1
ATOM 746 N N . PRO A 1 99 ? 29.288 16.924 -35.357 1.00 82.31 99 PRO A N 1
ATOM 747 C CA . PRO A 1 99 ? 30.457 16.700 -34.513 1.00 82.31 99 PRO A CA 1
ATOM 748 C C . PRO A 1 99 ? 31.583 17.691 -34.840 1.00 82.31 99 PRO A C 1
ATOM 750 O O . PRO A 1 99 ? 31.990 17.833 -35.994 1.00 82.31 99 PRO A O 1
ATOM 753 N N . LYS A 1 100 ? 32.120 18.358 -33.811 1.00 81.31 100 LYS A N 1
ATOM 754 C CA . LYS A 1 100 ? 33.281 19.259 -33.916 1.00 81.31 100 LYS A CA 1
ATOM 755 C C . LYS A 1 100 ? 34.549 18.567 -33.423 1.00 81.31 100 LYS A C 1
ATOM 757 O O . LYS A 1 100 ? 34.536 17.885 -32.399 1.00 81.31 100 LYS A O 1
ATOM 762 N N . GLU A 1 101 ? 35.653 18.764 -34.137 1.00 76.94 101 GLU A N 1
ATOM 763 C CA . GLU A 1 101 ? 36.952 18.187 -33.786 1.00 76.94 101 GLU A CA 1
ATOM 764 C C . GLU A 1 101 ? 37.420 18.706 -32.410 1.00 76.94 101 GLU A C 1
ATOM 766 O O . GLU A 1 101 ? 37.397 19.908 -32.147 1.00 76.94 101 GLU A O 1
ATOM 771 N N . GLY A 1 102 ? 37.775 17.796 -31.496 1.00 78.62 102 GLY A N 1
ATOM 772 C CA . GLY A 1 102 ? 38.170 18.128 -30.118 1.00 78.62 102 GLY A CA 1
ATOM 773 C C . GLY A 1 102 ? 37.028 18.276 -29.097 1.00 78.62 102 GLY A C 1
ATOM 774 O O . GLY A 1 102 ? 37.312 18.556 -27.933 1.00 78.62 102 GLY A O 1
ATOM 775 N N . GLN A 1 103 ? 35.760 18.066 -29.479 1.00 74.81 103 GLN A N 1
ATOM 776 C CA . GLN A 1 103 ? 34.609 18.062 -28.558 1.00 74.81 103 GLN A CA 1
ATOM 777 C C . GLN A 1 103 ? 33.942 16.679 -28.449 1.00 74.81 103 GLN A C 1
ATOM 779 O O . GLN A 1 103 ? 34.139 15.801 -29.289 1.00 74.81 103 GLN A O 1
ATOM 784 N N . SER A 1 104 ? 33.161 16.470 -27.380 1.00 74.62 104 SER A N 1
ATOM 785 C CA . SER A 1 104 ? 32.380 15.238 -27.184 1.00 74.62 104 SER A CA 1
ATOM 786 C C . SER A 1 104 ? 31.382 15.050 -28.330 1.00 74.62 104 SER A C 1
ATOM 788 O O . SER A 1 104 ? 30.690 15.997 -28.693 1.00 74.62 104 SER A O 1
ATOM 790 N N . LYS A 1 105 ? 31.263 13.825 -28.859 1.00 73.75 105 LYS A N 1
ATOM 791 C CA . LYS A 1 105 ? 30.348 13.470 -29.963 1.00 73.75 105 LYS A CA 1
ATOM 792 C C . LYS A 1 105 ? 28.853 13.514 -29.593 1.00 73.75 105 LYS A C 1
ATOM 794 O O . LYS A 1 105 ? 28.036 13.073 -30.385 1.00 73.75 105 LYS A O 1
ATOM 799 N N . GLY A 1 106 ? 28.477 14.011 -28.414 1.00 78.31 106 GLY A N 1
ATOM 800 C CA . GLY A 1 106 ? 27.089 13.961 -27.948 1.00 78.31 106 GLY A CA 1
ATOM 801 C C . GLY A 1 106 ? 26.596 12.526 -27.735 1.00 78.31 106 GLY A C 1
ATOM 802 O O . GLY A 1 106 ? 27.397 11.598 -27.591 1.00 78.31 106 GLY A O 1
ATOM 803 N N . LYS A 1 107 ? 25.275 12.337 -27.694 1.00 80.31 107 LYS A N 1
ATOM 804 C CA . LYS A 1 107 ? 24.646 11.024 -27.495 1.00 80.31 107 LYS A CA 1
ATOM 805 C C . LYS A 1 107 ? 23.531 10.815 -28.505 1.00 80.31 107 LYS A C 1
ATOM 807 O O . LYS A 1 107 ? 22.633 11.642 -28.599 1.00 80.31 107 LYS A O 1
ATOM 812 N N . GLU A 1 108 ? 23.540 9.670 -29.178 1.00 80.69 108 GLU A N 1
ATOM 813 C CA . GLU A 1 108 ? 22.415 9.227 -30.010 1.00 80.69 108 GLU A CA 1
ATOM 814 C C . GLU A 1 108 ? 21.312 8.572 -29.175 1.00 80.69 108 GLU A C 1
ATOM 816 O O . GLU A 1 108 ? 20.131 8.751 -29.443 1.00 80.69 108 GLU A O 1
ATOM 821 N N . THR A 1 109 ? 21.695 7.818 -28.141 1.00 83.75 109 THR A N 1
ATOM 822 C CA . THR A 1 109 ? 20.779 7.059 -27.283 1.00 83.75 109 THR A CA 1
ATOM 823 C C . THR A 1 109 ? 21.217 7.143 -25.822 1.00 83.75 109 THR A C 1
ATOM 825 O O . THR A 1 109 ? 22.380 7.415 -25.517 1.00 83.75 109 THR A O 1
ATOM 828 N N . GLU A 1 110 ? 20.282 6.914 -24.903 1.00 87.75 110 GLU A N 1
ATOM 829 C CA . GLU A 1 110 ? 20.553 6.807 -23.468 1.00 87.75 110 GLU A CA 1
ATOM 830 C C . GLU A 1 110 ? 20.388 5.353 -23.014 1.00 87.75 110 GLU A C 1
ATOM 832 O O . GLU A 1 110 ? 19.402 4.696 -23.358 1.00 87.75 110 GLU A O 1
ATOM 837 N N . MET A 1 111 ? 21.332 4.861 -22.212 1.00 91.38 111 MET A N 1
ATOM 838 C CA . MET A 1 111 ? 21.246 3.540 -21.587 1.00 91.38 111 MET A CA 1
ATOM 839 C C . MET A 1 111 ? 20.535 3.647 -20.239 1.00 91.38 111 MET A C 1
ATOM 841 O O . MET A 1 111 ? 20.844 4.516 -19.425 1.00 91.38 111 MET A O 1
ATOM 845 N N . GLY A 1 112 ? 19.600 2.739 -19.991 1.00 91.81 112 GLY A N 1
ATOM 846 C CA . GLY A 1 112 ? 18.964 2.540 -18.697 1.00 91.81 112 GLY A CA 1
ATOM 847 C C . GLY A 1 112 ? 19.100 1.094 -18.236 1.00 91.81 112 GLY A C 1
ATOM 848 O O . GLY A 1 112 ? 19.474 0.208 -19.004 1.00 91.81 112 GLY A O 1
ATOM 849 N N . SER A 1 113 ? 18.748 0.856 -16.981 1.00 93.62 113 SER A N 1
ATOM 850 C CA . SER A 1 113 ? 18.667 -0.473 -16.383 1.00 93.62 113 SER A CA 1
ATOM 851 C C . SER A 1 113 ? 17.268 -0.721 -15.840 1.00 93.62 113 SER A C 1
ATOM 853 O O . SER A 1 113 ? 16.565 0.196 -15.399 1.00 93.62 113 SER A O 1
ATOM 855 N N . LYS A 1 114 ? 16.845 -1.981 -15.873 1.00 93.88 114 LYS A N 1
ATOM 856 C CA . LYS A 1 114 ? 15.598 -2.423 -15.265 1.00 93.88 114 LYS A CA 1
ATOM 857 C C . LYS A 1 114 ? 15.848 -3.673 -14.445 1.00 93.88 114 LYS A C 1
ATOM 859 O O . LYS A 1 114 ? 16.053 -4.756 -14.988 1.00 93.88 114 LYS A O 1
ATOM 864 N N . HIS A 1 115 ? 15.744 -3.516 -13.132 1.00 94.50 115 HIS A N 1
ATOM 865 C CA . HIS A 1 115 ? 15.810 -4.636 -12.209 1.00 94.50 115 HIS A CA 1
ATOM 866 C C . HIS A 1 115 ? 14.476 -5.381 -12.187 1.00 94.50 115 HIS A C 1
ATOM 868 O O . HIS A 1 115 ? 13.427 -4.783 -11.934 1.00 94.50 115 HIS A O 1
ATOM 874 N N . ILE A 1 116 ? 14.512 -6.684 -12.453 1.00 94.75 116 ILE A N 1
ATOM 875 C CA . ILE A 1 116 ? 13.334 -7.550 -12.415 1.00 94.75 116 ILE A CA 1
ATOM 876 C C . ILE A 1 116 ? 13.590 -8.785 -11.561 1.00 94.75 116 ILE A C 1
ATOM 878 O O . ILE A 1 116 ? 14.721 -9.234 -11.415 1.00 94.75 116 ILE A O 1
ATOM 882 N N . VAL A 1 117 ? 12.516 -9.379 -11.054 1.00 95.12 117 VAL A N 1
ATOM 883 C CA . VAL A 1 117 ? 12.518 -10.758 -10.564 1.00 95.12 117 VAL A CA 1
ATOM 884 C C . VAL A 1 117 ? 11.761 -11.585 -11.605 1.00 95.12 117 VAL A C 1
ATOM 886 O O . VAL A 1 117 ? 10.575 -11.310 -11.802 1.00 95.12 117 VAL A O 1
ATOM 889 N N . PRO A 1 118 ? 12.401 -12.552 -12.297 1.00 92.81 118 PRO A N 1
ATOM 890 C CA . PRO A 1 118 ? 11.742 -13.324 -13.354 1.00 92.81 118 PRO A CA 1
ATOM 891 C C . PRO A 1 118 ? 10.487 -14.051 -12.865 1.00 92.81 118 PRO A C 1
ATOM 893 O O . PRO A 1 118 ? 9.463 -14.067 -13.545 1.00 92.81 118 PRO A O 1
ATOM 896 N N . TYR A 1 119 ? 10.562 -14.619 -11.661 1.00 94.06 119 TYR A N 1
ATOM 897 C CA . TYR A 1 119 ? 9.435 -15.223 -10.968 1.00 94.06 119 TYR A CA 1
ATOM 898 C C . TYR A 1 119 ? 9.665 -15.200 -9.457 1.00 94.06 119 TYR A C 1
ATOM 900 O O . TYR A 1 119 ? 10.789 -15.366 -8.985 1.00 94.06 119 TYR A O 1
ATOM 908 N N . GLY A 1 120 ? 8.590 -15.020 -8.698 1.00 95.31 120 GLY A N 1
ATOM 909 C CA . GLY A 1 120 ? 8.614 -15.137 -7.249 1.00 95.31 120 GLY A CA 1
ATOM 910 C C . GLY A 1 120 ? 7.202 -15.278 -6.702 1.00 95.31 120 GLY A C 1
ATOM 911 O O . GLY A 1 120 ? 6.316 -14.495 -7.045 1.00 95.31 120 GLY A O 1
ATOM 912 N N . LEU A 1 121 ? 6.993 -16.271 -5.840 1.00 96.94 121 LEU A N 1
ATOM 913 C CA . LEU A 1 121 ? 5.761 -16.413 -5.072 1.00 96.94 121 LEU A CA 1
ATOM 914 C C . LEU A 1 121 ? 5.996 -15.852 -3.672 1.00 96.94 121 LEU A C 1
ATOM 916 O O . LEU A 1 121 ? 6.813 -16.378 -2.922 1.00 96.94 121 LEU A O 1
ATOM 920 N N . TYR A 1 122 ? 5.288 -14.777 -3.330 1.00 97.38 122 TYR A N 1
ATOM 921 C CA . TYR A 1 122 ? 5.420 -14.103 -2.041 1.00 97.38 122 TYR A CA 1
ATOM 922 C C . TYR A 1 122 ? 4.246 -14.446 -1.131 1.00 97.38 122 TYR A C 1
ATOM 924 O O . TYR A 1 122 ? 3.088 -14.364 -1.538 1.00 97.38 122 TYR A O 1
ATOM 932 N N . LYS A 1 123 ? 4.550 -14.787 0.123 1.00 97.44 123 LYS A N 1
ATOM 933 C CA . LYS A 1 123 ? 3.563 -14.990 1.181 1.00 97.44 123 LYS A CA 1
ATOM 934 C C . LYS A 1 123 ? 3.578 -13.799 2.129 1.00 97.44 123 LYS A C 1
ATOM 936 O O . LYS A 1 123 ? 4.565 -13.567 2.827 1.00 97.44 123 LYS A O 1
ATOM 941 N N . GLY A 1 124 ? 2.469 -13.067 2.163 1.00 96.12 124 GLY A N 1
ATOM 942 C CA . GLY A 1 124 ? 2.156 -12.110 3.221 1.00 96.12 124 GLY A CA 1
ATOM 943 C C . GLY A 1 124 ? 1.352 -12.783 4.330 1.00 96.12 124 GLY A C 1
ATOM 944 O O . GLY A 1 124 ? 0.587 -13.710 4.073 1.00 96.12 124 GLY A O 1
ATOM 945 N N . ALA A 1 125 ? 1.524 -12.317 5.562 1.00 96.62 125 ALA A N 1
ATOM 946 C CA . ALA A 1 125 ? 0.676 -12.692 6.685 1.00 96.62 125 ALA A CA 1
ATOM 947 C C . ALA A 1 125 ? 0.229 -11.424 7.411 1.00 96.62 125 ALA A C 1
ATOM 949 O O . ALA A 1 125 ? 0.999 -10.471 7.550 1.00 96.62 125 ALA A O 1
ATOM 950 N N . GLY A 1 126 ? -1.013 -11.425 7.872 1.00 95.50 126 GLY A N 1
ATOM 951 C CA . GLY A 1 126 ? -1.581 -10.350 8.665 1.00 95.50 126 GLY A CA 1
ATOM 952 C C . GLY A 1 126 ? -2.507 -10.909 9.729 1.00 95.50 126 GLY A C 1
ATOM 953 O O . GLY A 1 126 ? -2.854 -12.089 9.702 1.00 95.50 126 GLY A O 1
ATOM 954 N N . HIS A 1 127 ? -2.884 -10.061 10.674 1.00 95.81 127 HIS A N 1
ATOM 955 C CA . HIS A 1 127 ? -3.839 -10.405 11.715 1.00 95.81 127 HIS A CA 1
ATOM 956 C C . HIS A 1 127 ? -4.889 -9.309 11.864 1.00 95.81 127 HIS A C 1
ATOM 958 O O . HIS A 1 127 ? -4.652 -8.144 11.529 1.00 95.81 127 HIS A O 1
ATOM 964 N N . PHE A 1 128 ? -6.045 -9.714 12.382 1.00 96.62 128 PHE A N 1
ATOM 965 C CA . PHE A 1 128 ? -7.162 -8.839 12.693 1.00 96.62 128 PHE A CA 1
ATOM 966 C C . PHE A 1 128 ? -7.460 -8.893 14.193 1.00 96.62 128 PHE A C 1
ATOM 968 O O . PHE A 1 128 ? -7.611 -9.972 14.761 1.00 96.62 128 PHE A O 1
ATOM 975 N N . SER A 1 129 ? -7.543 -7.732 14.840 1.00 96.81 129 SER A N 1
ATOM 976 C CA . SER A 1 129 ? -7.840 -7.618 16.271 1.00 96.81 129 SER A CA 1
ATOM 977 C C . SER A 1 129 ? -9.256 -7.096 16.503 1.00 96.81 129 SER A C 1
ATOM 979 O O . SER A 1 129 ? -9.525 -5.908 16.315 1.00 96.81 129 SER A O 1
ATOM 981 N N . ALA A 1 130 ? -10.154 -7.967 16.974 1.00 95.56 130 ALA A N 1
ATOM 982 C CA . ALA A 1 130 ? -11.532 -7.590 17.297 1.00 95.56 130 ALA A CA 1
ATOM 983 C C . ALA A 1 130 ? -11.632 -6.474 18.365 1.00 95.56 130 ALA A C 1
ATOM 985 O O . ALA A 1 130 ? -12.389 -5.529 18.151 1.00 95.56 130 ALA A O 1
ATOM 986 N N . PRO A 1 131 ? -10.834 -6.466 19.456 1.00 96.56 131 PRO A N 1
ATOM 987 C CA . PRO A 1 131 ? -10.860 -5.355 20.413 1.00 96.56 131 PRO A CA 1
ATOM 988 C C . PRO A 1 131 ? -10.483 -3.998 19.803 1.00 96.56 131 PRO A C 1
ATOM 990 O O . PRO A 1 131 ? -11.038 -2.969 20.186 1.00 96.56 131 PRO A O 1
ATOM 993 N N . LEU A 1 132 ? -9.544 -3.971 18.849 1.00 96.38 132 LEU A N 1
ATOM 994 C CA . LEU A 1 132 ? -9.198 -2.739 18.133 1.00 96.38 132 LEU A CA 1
ATOM 995 C C . LEU A 1 132 ? -10.303 -2.336 17.152 1.00 96.38 132 LEU A C 1
ATOM 997 O O . LEU A 1 132 ? -10.599 -1.150 17.038 1.00 96.38 132 LEU A O 1
ATOM 1001 N N . ALA A 1 133 ? -10.957 -3.309 16.517 1.00 96.38 133 ALA A N 1
ATOM 1002 C CA . ALA A 1 133 ? -12.068 -3.079 15.601 1.00 96.38 133 ALA A CA 1
ATOM 1003 C C . ALA A 1 133 ? -13.254 -2.411 16.305 1.00 96.38 133 ALA A C 1
ATOM 1005 O O . ALA A 1 133 ? -13.801 -1.438 15.789 1.00 96.38 133 ALA A O 1
ATOM 1006 N N . THR A 1 134 ? -13.578 -2.845 17.529 1.00 95.62 134 THR A N 1
ATOM 1007 C CA . THR A 1 134 ? -14.614 -2.209 18.358 1.00 95.62 134 THR A CA 1
ATOM 1008 C C . THR A 1 134 ? -14.292 -0.743 18.650 1.00 95.62 134 THR A C 1
ATOM 1010 O O . THR A 1 134 ? -15.190 0.093 18.693 1.00 95.62 134 THR A O 1
ATOM 1013 N N . ARG A 1 135 ? -13.009 -0.396 18.824 1.00 93.75 135 ARG A N 1
ATOM 1014 C CA . ARG A 1 135 ? -12.582 0.985 19.105 1.00 93.75 135 ARG A CA 1
ATOM 1015 C C . ARG A 1 135 ? -12.640 1.895 17.880 1.00 93.75 135 ARG A C 1
ATOM 1017 O O . ARG A 1 135 ? -12.879 3.089 18.046 1.00 93.75 135 ARG A O 1
ATOM 1024 N N . THR A 1 136 ? -12.372 1.366 16.687 1.00 94.38 136 THR A N 1
ATOM 1025 C CA . THR A 1 136 ? -12.376 2.145 15.436 1.00 94.38 136 THR A CA 1
ATOM 1026 C C . THR A 1 136 ? -13.710 2.090 14.693 1.00 94.38 136 THR A C 1
ATOM 1028 O O . THR A 1 136 ? -13.912 2.874 13.768 1.00 94.38 136 THR A O 1
ATOM 1031 N N . GLY A 1 137 ? -14.632 1.220 15.114 1.00 95.19 137 GLY A N 1
ATOM 1032 C CA . GLY A 1 137 ? -15.958 1.067 14.516 1.00 95.19 137 GLY A CA 1
ATOM 1033 C C . GLY A 1 137 ? -15.951 0.272 13.211 1.00 95.19 137 GLY A C 1
ATOM 1034 O O . GLY A 1 137 ? -16.769 0.545 12.339 1.00 95.19 137 GLY A O 1
ATOM 1035 N N . VAL A 1 138 ? -15.016 -0.670 13.048 1.00 96.12 138 VAL A N 1
ATOM 1036 C CA . VAL A 1 138 ? -14.979 -1.553 11.871 1.00 96.12 138 VAL A CA 1
ATOM 1037 C C . VAL A 1 138 ? -16.194 -2.471 11.859 1.00 96.12 138 VAL A C 1
ATOM 1039 O O . VAL A 1 138 ? -16.524 -3.105 12.861 1.00 96.12 138 VAL A O 1
ATOM 1042 N N . THR A 1 139 ? -16.825 -2.562 10.696 1.00 95.38 139 THR A N 1
ATOM 1043 C CA . THR A 1 139 ? -18.008 -3.387 10.447 1.00 95.38 139 THR A CA 1
ATOM 1044 C C . THR A 1 139 ? -17.668 -4.639 9.632 1.00 95.38 139 THR A C 1
ATOM 1046 O O . THR A 1 139 ? -16.574 -4.774 9.078 1.00 95.38 139 THR A O 1
ATOM 1049 N N . SER A 1 140 ? -18.615 -5.573 9.527 1.00 94.19 140 SER A N 1
ATOM 1050 C CA . SER A 1 140 ? -18.505 -6.713 8.605 1.00 94.19 140 SER A CA 1
ATOM 1051 C C . SER A 1 140 ? -18.365 -6.266 7.149 1.00 94.19 140 SER A C 1
ATOM 1053 O O . SER A 1 140 ? -17.626 -6.884 6.383 1.00 94.19 140 SER A O 1
ATOM 1055 N N . ASP A 1 141 ? -19.030 -5.172 6.783 1.00 96.25 141 ASP A N 1
ATOM 1056 C CA . ASP A 1 141 ? -19.002 -4.627 5.427 1.00 96.25 141 ASP A CA 1
ATOM 1057 C C . ASP A 1 141 ? -17.622 -4.048 5.103 1.00 96.25 141 ASP A C 1
ATOM 1059 O O . ASP A 1 141 ? -17.100 -4.261 4.008 1.00 96.25 141 ASP A O 1
ATOM 1063 N N . ASP A 1 142 ? -16.970 -3.408 6.080 1.00 96.25 142 ASP A N 1
ATOM 1064 C CA . ASP A 1 142 ? -15.585 -2.953 5.938 1.00 96.25 142 ASP A CA 1
ATOM 1065 C C . ASP A 1 142 ? -14.624 -4.119 5.666 1.00 96.25 142 ASP A C 1
ATOM 1067 O O . ASP A 1 142 ? -13.728 -4.012 4.824 1.00 96.25 142 ASP A O 1
ATOM 1071 N N . LEU A 1 143 ? -14.816 -5.254 6.347 1.00 94.81 143 LEU A N 1
ATOM 1072 C CA . LEU A 1 143 ? -14.032 -6.467 6.102 1.00 94.81 143 LEU A CA 1
ATOM 1073 C C . LEU A 1 143 ? -14.308 -7.053 4.715 1.00 94.81 143 LEU A C 1
ATOM 1075 O O . LEU A 1 143 ? -13.368 -7.438 4.021 1.00 94.81 143 LEU A O 1
ATOM 1079 N N . ALA A 1 144 ? -15.565 -7.078 4.272 1.00 95.19 144 ALA A N 1
ATOM 1080 C CA . ALA A 1 144 ? -15.911 -7.525 2.924 1.00 95.19 144 ALA A CA 1
ATOM 1081 C C . ALA A 1 144 ? -15.241 -6.651 1.847 1.00 95.19 144 ALA A C 1
ATOM 1083 O O . ALA A 1 144 ? -14.688 -7.170 0.872 1.00 95.19 144 ALA A O 1
ATOM 1084 N N . ILE A 1 145 ? -15.221 -5.330 2.053 1.00 96.06 145 ILE A N 1
ATOM 1085 C CA . ILE A 1 145 ? -14.504 -4.383 1.192 1.00 96.06 145 ILE A CA 1
ATOM 1086 C C . ILE A 1 145 ? -13.000 -4.667 1.214 1.00 96.06 145 ILE A C 1
ATOM 1088 O O . ILE A 1 145 ? -12.384 -4.704 0.150 1.00 96.06 145 ILE A O 1
ATOM 1092 N N . LEU A 1 146 ? -12.411 -4.922 2.386 1.00 95.56 146 LEU A N 1
ATOM 1093 C CA . LEU A 1 146 ? -10.992 -5.261 2.511 1.00 95.56 146 LEU A CA 1
ATOM 1094 C C . LEU A 1 146 ? -10.634 -6.513 1.697 1.00 95.56 146 LEU A C 1
ATOM 1096 O O . LEU A 1 146 ? -9.662 -6.497 0.944 1.00 95.56 146 LEU A O 1
ATOM 1100 N N . TRP A 1 147 ? -11.420 -7.587 1.795 1.00 94.56 147 TRP A N 1
ATOM 1101 C CA . TRP A 1 147 ? -11.169 -8.826 1.047 1.00 94.56 147 TRP A CA 1
ATOM 1102 C C . TRP A 1 147 ? -11.305 -8.638 -0.462 1.00 94.56 147 TRP A C 1
ATOM 1104 O O . TRP A 1 147 ? -10.475 -9.129 -1.236 1.00 94.56 147 TRP A O 1
ATOM 1114 N N . ARG A 1 148 ? -12.299 -7.858 -0.892 1.00 95.38 148 ARG A N 1
ATOM 1115 C CA . ARG A 1 148 ? -12.437 -7.468 -2.297 1.00 95.38 148 ARG A CA 1
ATOM 1116 C C . ARG A 1 148 ? -11.242 -6.635 -2.767 1.00 95.38 148 ARG A C 1
ATOM 1118 O O . ARG A 1 148 ? -10.732 -6.872 -3.860 1.00 95.38 148 ARG A O 1
ATOM 1125 N N . ALA A 1 149 ? -10.773 -5.698 -1.945 1.00 95.19 149 ALA A N 1
ATOM 1126 C CA . ALA A 1 149 ? -9.607 -4.877 -2.247 1.00 95.19 149 ALA A CA 1
ATOM 1127 C C . ALA A 1 149 ? -8.340 -5.730 -2.391 1.00 95.19 149 ALA A C 1
ATOM 1129 O O . ALA A 1 149 ? -7.615 -5.549 -3.361 1.00 95.19 149 ALA A O 1
ATOM 1130 N N . PHE A 1 150 ? -8.111 -6.712 -1.509 1.00 93.44 150 PHE A N 1
ATOM 1131 C CA . PHE A 1 150 ? -6.998 -7.660 -1.652 1.00 93.44 150 PHE A CA 1
ATOM 1132 C C . PHE A 1 150 ? -7.063 -8.435 -2.966 1.00 93.44 150 PHE A C 1
ATOM 1134 O O . PHE A 1 150 ? -6.050 -8.564 -3.651 1.00 93.44 150 PHE A O 1
ATOM 1141 N N . THR A 1 151 ? -8.254 -8.907 -3.336 1.00 94.44 151 THR A N 1
ATOM 1142 C CA . THR A 1 151 ? -8.469 -9.655 -4.583 1.00 94.44 151 THR A CA 1
ATOM 1143 C C . THR A 1 151 ? -8.099 -8.825 -5.814 1.00 94.44 151 THR A C 1
ATOM 1145 O O . THR A 1 151 ? -7.471 -9.339 -6.735 1.00 94.44 151 THR A O 1
ATOM 1148 N N . ASN A 1 152 ? -8.406 -7.526 -5.795 1.00 94.06 152 ASN A N 1
ATOM 1149 C CA . ASN A 1 152 ? -8.170 -6.614 -6.918 1.00 94.06 152 ASN A CA 1
ATOM 1150 C C . ASN A 1 152 ? -6.888 -5.774 -6.781 1.00 94.06 152 ASN A C 1
ATOM 1152 O O . ASN A 1 152 ? -6.646 -4.892 -7.605 1.00 94.06 152 ASN A O 1
ATOM 1156 N N . MET A 1 153 ? -6.072 -6.018 -5.751 1.00 92.00 153 MET A N 1
ATOM 1157 C CA . MET A 1 153 ? -5.000 -5.112 -5.321 1.00 92.00 153 MET A CA 1
ATOM 1158 C C . MET A 1 153 ? -3.983 -4.810 -6.427 1.00 92.00 153 MET A C 1
ATOM 1160 O O . MET A 1 153 ? -3.510 -3.683 -6.534 1.00 92.00 153 MET A O 1
ATOM 1164 N N . PHE A 1 154 ? -3.662 -5.801 -7.260 1.00 92.88 154 PHE A N 1
ATOM 1165 C CA . PHE A 1 154 ? -2.680 -5.657 -8.340 1.00 92.88 154 PHE A CA 1
ATOM 1166 C C . PHE A 1 154 ? -3.302 -5.327 -9.699 1.00 92.88 154 PHE A C 1
ATOM 1168 O O . PHE A 1 154 ? -2.606 -4.848 -10.593 1.00 92.88 154 PHE A O 1
ATOM 1175 N N . GLU A 1 155 ? -4.610 -5.532 -9.864 1.00 91.06 155 GLU A N 1
ATOM 1176 C CA . GLU A 1 155 ? -5.283 -5.317 -11.150 1.00 91.06 155 GLU A CA 1
ATOM 1177 C C . GLU A 1 155 ? -5.315 -3.837 -11.542 1.00 91.06 155 GLU A C 1
ATOM 1179 O O . GLU A 1 155 ? -5.224 -3.501 -12.722 1.00 91.06 155 GLU A O 1
ATOM 1184 N N . HIS A 1 156 ? -5.366 -2.949 -10.548 1.00 89.25 156 HIS A N 1
ATOM 1185 C CA . HIS A 1 156 ? -5.376 -1.500 -10.745 1.00 89.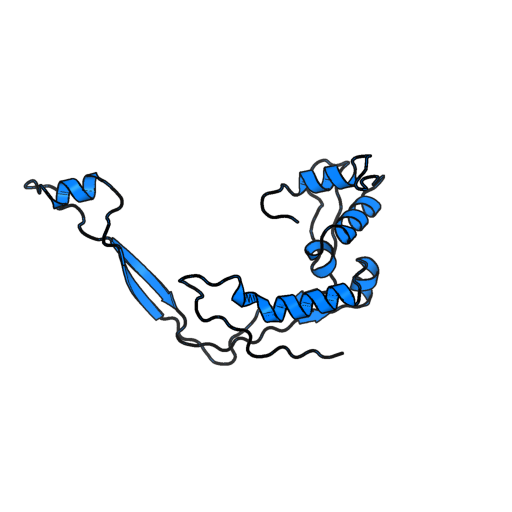25 156 HIS A CA 1
ATOM 1186 C C . HIS A 1 156 ? -3.995 -0.827 -10.591 1.00 89.25 156 HIS A C 1
ATOM 1188 O O . HIS A 1 156 ? -3.911 0.384 -10.764 1.00 89.25 156 HIS A O 1
ATOM 1194 N N . ASP A 1 157 ? -2.913 -1.577 -10.321 1.00 88.94 157 ASP A N 1
ATOM 1195 C CA . ASP A 1 157 ? -1.530 -1.054 -10.192 1.00 88.94 157 ASP A CA 1
ATOM 1196 C C . ASP A 1 157 ? -0.573 -1.658 -11.243 1.00 88.94 157 ASP A C 1
ATOM 1198 O O . ASP A 1 157 ? 0.613 -1.915 -11.005 1.00 88.94 157 ASP A O 1
ATOM 1202 N N . ARG A 1 158 ? -1.083 -1.912 -12.453 1.00 88.56 158 ARG A N 1
ATOM 1203 C CA . ARG A 1 158 ? -0.245 -2.389 -13.558 1.00 88.56 158 ARG A CA 1
ATOM 1204 C C . ARG A 1 158 ? 0.649 -1.261 -14.068 1.00 88.56 158 ARG A C 1
ATOM 1206 O O . ARG A 1 158 ? 0.180 -0.238 -14.556 1.00 88.56 158 ARG A O 1
ATOM 1213 N N . ALA A 1 159 ? 1.955 -1.490 -14.016 1.00 91.19 159 ALA A N 1
ATOM 1214 C CA . ALA A 1 159 ? 2.973 -0.584 -14.537 1.00 91.19 159 ALA A CA 1
ATOM 1215 C C . ALA A 1 159 ? 4.084 -1.375 -15.233 1.00 91.19 159 ALA A C 1
ATOM 1217 O O . ALA A 1 159 ? 4.241 -2.573 -14.994 1.00 91.19 159 ALA A O 1
ATOM 1218 N N . ALA A 1 160 ? 4.923 -0.708 -16.034 1.00 89.88 160 ALA A N 1
ATOM 1219 C CA . ALA A 1 160 ? 6.030 -1.360 -16.738 1.00 89.88 160 ALA A CA 1
ATOM 1220 C C . ALA A 1 160 ? 6.931 -2.193 -15.801 1.00 89.88 160 ALA A C 1
ATOM 1222 O O . ALA A 1 160 ? 7.406 -3.254 -16.198 1.00 89.88 160 ALA A O 1
ATOM 1223 N N . ALA A 1 161 ? 7.148 -1.754 -14.557 1.00 88.06 161 ALA A N 1
ATOM 1224 C CA . ALA A 1 161 ? 7.948 -2.473 -13.560 1.00 88.06 161 ALA A CA 1
ATOM 1225 C C . ALA A 1 161 ? 7.200 -3.610 -12.826 1.00 88.06 161 ALA A C 1
ATOM 1227 O O . ALA A 1 161 ? 7.844 -4.430 -12.183 1.00 88.06 161 ALA A O 1
ATOM 1228 N N . ARG A 1 162 ? 5.863 -3.668 -12.900 1.00 88.88 162 ARG A N 1
ATOM 1229 C CA . ARG A 1 162 ? 5.000 -4.564 -12.098 1.00 88.88 162 ARG A CA 1
ATOM 1230 C C . ARG A 1 162 ? 3.924 -5.282 -12.924 1.00 88.88 162 ARG A C 1
ATOM 1232 O O . ARG A 1 162 ? 2.895 -5.683 -12.398 1.00 88.88 162 ARG A O 1
ATOM 1239 N N . ALA A 1 163 ? 4.149 -5.451 -14.224 1.00 79.38 163 ALA A N 1
ATOM 1240 C CA . ALA A 1 163 ? 3.106 -5.856 -15.169 1.00 79.38 163 ALA A CA 1
ATOM 1241 C C . ALA A 1 163 ? 2.458 -7.227 -14.882 1.00 79.38 163 ALA A C 1
ATOM 1243 O O . ALA A 1 163 ? 1.321 -7.449 -15.286 1.00 79.38 163 ALA A O 1
ATOM 1244 N N . GLY A 1 164 ? 3.171 -8.136 -14.207 1.00 86.50 164 GLY A N 1
ATOM 1245 C CA . GLY A 1 164 ? 2.725 -9.508 -13.939 1.00 86.50 164 GLY A CA 1
ATOM 1246 C C . GLY A 1 164 ? 2.354 -9.814 -12.485 1.00 86.50 164 GLY A C 1
ATOM 1247 O O . GLY A 1 164 ? 2.264 -10.992 -12.139 1.00 86.50 164 GLY A O 1
ATOM 1248 N N . LEU A 1 165 ? 2.193 -8.808 -11.615 1.00 94.38 165 LEU A N 1
ATOM 1249 C CA . LEU A 1 165 ? 1.757 -9.060 -10.238 1.00 94.38 165 LEU A CA 1
ATOM 1250 C C . LEU A 1 165 ? 0.293 -9.506 -10.224 1.00 94.38 165 LEU A C 1
ATOM 1252 O O . LEU A 1 165 ? -0.569 -8.843 -10.789 1.00 94.38 165 LEU A O 1
ATOM 1256 N N . ALA A 1 166 ? 0.022 -10.628 -9.562 1.00 94.12 166 ALA A N 1
ATOM 1257 C CA . ALA A 1 166 ? -1.320 -11.174 -9.412 1.00 94.12 166 ALA A CA 1
ATOM 1258 C C . ALA A 1 166 ? -1.447 -11.882 -8.062 1.00 94.12 166 ALA A C 1
ATOM 1260 O O . ALA A 1 166 ? -0.519 -12.565 -7.614 1.00 94.12 166 ALA A O 1
ATOM 1261 N N . LEU A 1 167 ? -2.610 -11.752 -7.423 1.00 95.19 167 LEU A N 1
ATOM 1262 C CA . LEU A 1 167 ? -2.913 -12.496 -6.207 1.00 95.19 167 LEU A CA 1
ATOM 1263 C C . LEU A 1 167 ? -3.153 -13.967 -6.568 1.00 95.19 167 LEU A C 1
ATOM 1265 O O . LEU A 1 167 ? -4.004 -14.278 -7.396 1.00 95.19 167 LEU A O 1
ATOM 1269 N N . ARG A 1 168 ? -2.405 -14.883 -5.943 1.00 95.38 168 ARG A N 1
ATOM 1270 C CA . ARG A 1 168 ? -2.558 -16.331 -6.179 1.00 95.38 168 ARG A CA 1
ATOM 1271 C C . ARG A 1 168 ? -3.505 -17.018 -5.205 1.00 95.38 168 ARG A C 1
ATOM 1273 O O . ARG A 1 168 ? -4.152 -17.985 -5.582 1.00 95.38 168 ARG A O 1
ATOM 1280 N N . GLY A 1 169 ? -3.594 -16.527 -3.975 1.00 95.19 169 GLY A N 1
ATOM 1281 C CA . GLY A 1 169 ? -4.503 -17.068 -2.975 1.00 95.19 169 GLY A CA 1
ATOM 1282 C C . GLY A 1 169 ? -4.637 -16.134 -1.783 1.00 95.19 169 GLY A C 1
ATOM 1283 O O . GLY A 1 169 ? -3.658 -15.520 -1.357 1.00 95.19 169 GLY A O 1
ATOM 1284 N N . LEU A 1 170 ? -5.856 -16.048 -1.257 1.00 96.00 170 LEU A N 1
ATOM 1285 C CA . LEU A 1 170 ? -6.187 -15.376 -0.008 1.00 96.00 170 LEU A CA 1
ATOM 1286 C C . LEU A 1 170 ? -6.796 -16.419 0.926 1.00 96.00 170 LEU A C 1
ATOM 1288 O O . LEU A 1 170 ? -7.856 -16.965 0.636 1.00 96.00 170 LEU A O 1
ATOM 1292 N N . TYR A 1 171 ? -6.111 -16.697 2.029 1.00 95.88 171 TYR A N 1
ATOM 1293 C CA . TYR A 1 171 ? -6.549 -17.664 3.031 1.00 95.88 171 TYR A CA 1
ATOM 1294 C C . TYR A 1 171 ? -6.938 -16.904 4.295 1.00 95.88 171 TYR A C 1
ATOM 1296 O O . TYR A 1 171 ? -6.111 -16.186 4.860 1.00 95.88 171 TYR A O 1
ATOM 1304 N N . VAL A 1 172 ? -8.195 -17.042 4.711 1.00 94.81 172 VAL A N 1
ATOM 1305 C CA . VAL A 1 172 ? -8.753 -16.360 5.883 1.00 94.81 172 VAL A CA 1
ATOM 1306 C C . VAL A 1 172 ? -9.039 -17.402 6.958 1.00 94.81 172 VAL A C 1
ATOM 1308 O O . VAL A 1 172 ? -9.676 -18.416 6.685 1.00 94.81 172 VAL A O 1
ATOM 1311 N N . PHE A 1 173 ? -8.555 -17.140 8.170 1.00 94.00 173 PHE A N 1
ATOM 1312 C CA . PHE A 1 173 ? -8.772 -17.976 9.347 1.00 94.00 173 PHE A CA 1
ATOM 1313 C C . PHE A 1 173 ? -9.613 -17.173 10.341 1.00 94.00 173 PHE A C 1
ATOM 1315 O O . PHE A 1 173 ? -9.196 -16.083 10.740 1.00 94.00 173 PHE A O 1
ATOM 1322 N N . THR A 1 174 ? -10.793 -17.685 10.689 1.00 85.00 174 THR A N 1
ATOM 1323 C CA . THR A 1 174 ? -11.763 -17.057 11.604 1.00 85.00 174 THR A CA 1
ATOM 1324 C C . THR A 1 174 ? -12.085 -17.974 12.761 1.00 85.00 174 THR A C 1
ATOM 1326 O O . THR A 1 174 ? -12.300 -19.173 12.471 1.00 85.00 174 THR A O 1
#